Protein AF-X0YU93-F1 (afdb_monomer)

Secondary structure (DSSP, 8-state):
-GGGT---TT-------HHHHHH-S-EEESSHHHHHHHHHH-GGGGGTEEETTTTS-----TTS-HHHHHHHHHHHHHHHHHHHHHH--

Sequence (89 aa):
CAAKWIDISAHESKMLSEQLVKESDFIFAMCRTHREHIISFSPEAANKCVLLAENEDIADPIGRPQEIYNNCADLIEKAVRKRIAELVI

InterPro domains:
  IPR023485 Phosphotyrosine protein phosphatase I [PF01451] (3-87)
  IPR036196 Phosphotyrosine protein phosphatase I superfamily [SSF52788] (4-87)

Mean predicted aligned error: 3.05 Å

Nearest PDB structures (foldseek):
  2wja-a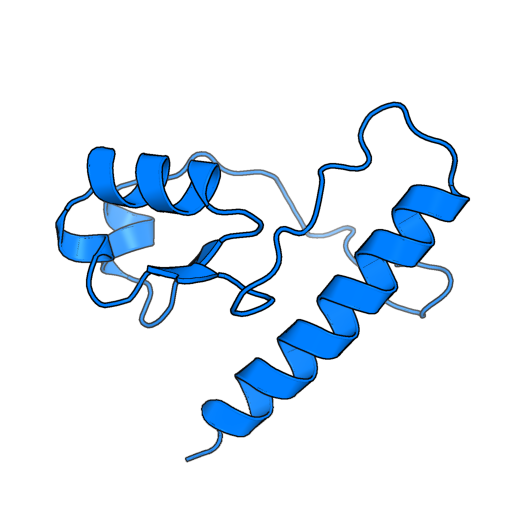ssembly2_B  TM=9.180E-01  e=2.828E-04  Escherichia coli
  4etn-assembly1_A  TM=9.301E-01  e=3.455E-04  Bacillus subtilis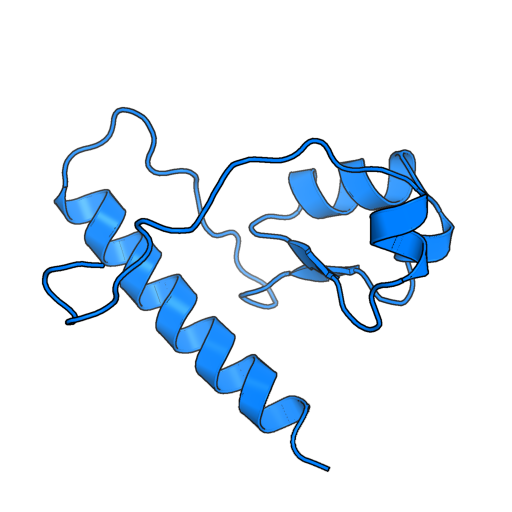
  2wmy-assembly1_A  TM=9.526E-01  e=8.228E-04  Escherichia coli
  4d74-assembly1_A-2  TM=9.490E-01  e=8.797E-04  Erwinia amylovora ATCC 49946
  2wja-assembly1_A  TM=9.539E-01  e=3.343E-03  Escherichia coli

Organism: NCBI:txid412755

Structure (mmCIF, N/CA/C/O backbone):
data_AF-X0YU93-F1
#
_entry.id   AF-X0YU93-F1
#
loop_
_atom_site.group_PDB
_atom_site.id
_atom_site.type_symbol
_atom_site.label_atom_id
_atom_site.label_alt_id
_atom_site.label_comp_id
_atom_site.label_asym_id
_atom_site.label_entity_id
_atom_site.label_seq_id
_atom_site.pdbx_PDB_ins_code
_atom_site.Cartn_x
_atom_site.Cartn_y
_atom_site.Cartn_z
_atom_site.occupancy
_atom_site.B_iso_or_equiv
_atom_site.auth_seq_id
_atom_site.auth_comp_id
_atom_site.auth_asym_id
_atom_site.auth_atom_id
_atom_site.pdbx_PDB_model_num
ATOM 1 N N . CYS A 1 1 ? 0.425 0.352 -16.033 1.00 90.50 1 CYS A N 1
ATOM 2 C CA . CYS A 1 1 ? -0.983 0.798 -16.154 1.00 90.50 1 CYS A CA 1
ATOM 3 C C . CYS A 1 1 ? -1.471 0.801 -17.602 1.00 90.50 1 CYS A C 1
ATOM 5 O O . CYS A 1 1 ? -2.294 -0.048 -17.913 1.00 90.50 1 CYS A O 1
ATOM 7 N N . ALA A 1 2 ? -0.922 1.627 -18.506 1.00 93.62 2 ALA A N 1
ATOM 8 C CA . ALA A 1 2 ? -1.371 1.682 -19.910 1.00 93.62 2 ALA A CA 1
ATOM 9 C C . ALA A 1 2 ? -1.337 0.323 -20.644 1.00 93.62 2 ALA A C 1
ATOM 11 O O . ALA A 1 2 ? -2.310 -0.042 -21.290 1.00 93.62 2 ALA A O 1
ATOM 12 N N . ALA A 1 3 ? -0.279 -0.480 -20.460 1.00 92.19 3 ALA A N 1
ATOM 13 C CA . ALA A 1 3 ? -0.187 -1.837 -21.024 1.00 92.19 3 ALA A CA 1
ATOM 14 C C . ALA A 1 3 ? -1.281 -2.811 -20.526 1.00 92.19 3 ALA A C 1
ATOM 16 O O . ALA A 1 3 ? -1.529 -3.834 -21.154 1.00 92.19 3 ALA A O 1
ATOM 17 N N . LYS A 1 4 ? -1.932 -2.489 -19.401 1.00 91.94 4 LYS A N 1
ATOM 18 C CA . LYS A 1 4 ? -3.075 -3.216 -18.827 1.00 91.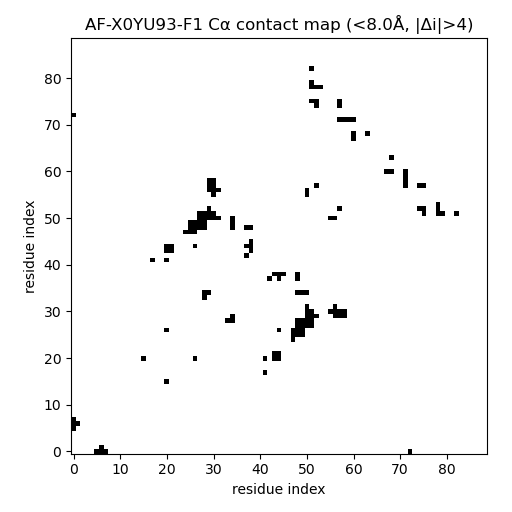94 4 LYS A CA 1
ATOM 19 C C . LYS A 1 4 ? -4.407 -2.483 -19.060 1.00 91.94 4 LYS A C 1
ATOM 21 O O . LYS A 1 4 ? -5.400 -2.851 -18.449 1.00 91.94 4 LYS A O 1
ATOM 26 N N . TRP A 1 5 ? -4.432 -1.448 -19.907 1.00 95.00 5 TRP A N 1
ATOM 27 C CA . TRP A 1 5 ? -5.615 -0.617 -20.188 1.00 95.00 5 TRP A CA 1
ATOM 28 C C . TRP A 1 5 ? -6.194 0.096 -18.956 1.00 95.00 5 TRP A C 1
ATOM 30 O O . TRP A 1 5 ? -7.391 0.354 -18.881 1.00 95.00 5 TRP A O 1
ATOM 40 N N . ILE A 1 6 ? -5.335 0.423 -17.987 1.00 94.44 6 ILE A N 1
ATOM 41 C CA . ILE A 1 6 ? -5.705 1.171 -16.781 1.00 94.44 6 ILE A CA 1
ATOM 42 C C . ILE A 1 6 ? -5.248 2.617 -16.957 1.00 94.44 6 ILE A C 1
ATOM 44 O O . ILE A 1 6 ? -4.042 2.870 -17.070 1.00 94.44 6 ILE A O 1
ATOM 48 N N . ASP A 1 7 ? -6.203 3.545 -16.949 1.00 95.00 7 ASP A N 1
ATOM 49 C CA . ASP A 1 7 ? -5.938 4.980 -16.924 1.00 95.00 7 ASP A CA 1
ATOM 50 C C . ASP A 1 7 ? -5.782 5.471 -15.479 1.00 95.00 7 ASP A C 1
ATOM 52 O O . ASP A 1 7 ? -6.645 5.255 -14.631 1.00 95.00 7 ASP A O 1
ATOM 56 N N . ILE A 1 8 ? -4.650 6.115 -15.207 1.00 94.88 8 ILE A N 1
ATOM 57 C CA . ILE A 1 8 ? -4.318 6.726 -13.914 1.00 94.88 8 ILE A CA 1
ATOM 58 C C . ILE A 1 8 ? -4.028 8.227 -14.058 1.00 94.88 8 ILE A C 1
ATOM 60 O O . ILE A 1 8 ? -3.487 8.831 -13.140 1.00 94.88 8 ILE A O 1
ATOM 64 N N . SER A 1 9 ? -4.361 8.836 -15.202 1.00 96.06 9 SER A N 1
ATOM 65 C CA . SER A 1 9 ? -4.066 10.244 -15.506 1.00 96.06 9 SER A CA 1
ATOM 66 C C . SER A 1 9 ? -4.740 11.237 -14.555 1.00 96.06 9 SER A C 1
ATOM 68 O O . SER A 1 9 ? -4.216 12.324 -14.336 1.00 96.06 9 SER A O 1
ATOM 70 N N . ALA A 1 10 ? -5.866 10.851 -13.949 1.00 96.25 10 ALA A N 1
ATOM 71 C CA . ALA A 1 10 ? -6.569 11.644 -12.943 1.00 96.25 10 ALA A CA 1
ATOM 72 C C . ALA A 1 10 ? -5.980 11.514 -11.523 1.00 96.25 10 ALA A C 1
ATOM 74 O O . ALA A 1 10 ? -6.454 12.182 -10.604 1.00 96.25 10 ALA A O 1
ATOM 75 N N . HIS A 1 11 ? -4.997 10.634 -11.307 1.00 94.75 11 HIS A N 1
ATOM 76 C CA . HIS A 1 11 ? -4.383 10.465 -9.995 1.00 94.75 11 HIS A CA 1
ATOM 77 C C . HIS A 1 11 ? -3.387 11.591 -9.704 1.00 94.75 11 HIS A C 1
ATOM 79 O O . HIS A 1 11 ? -2.485 11.863 -10.493 1.00 94.75 11 HIS A O 1
ATOM 85 N N . GLU A 1 12 ? -3.505 12.180 -8.518 1.00 96.12 12 GLU A N 1
ATOM 86 C CA . GLU A 1 12 ? -2.574 13.172 -7.996 1.00 96.12 12 GLU A CA 1
ATOM 87 C C . GLU A 1 12 ? -2.132 12.757 -6.591 1.00 96.12 12 GLU A C 1
ATOM 89 O O . GLU A 1 12 ? -2.956 12.355 -5.761 1.00 96.12 12 GLU A O 1
ATOM 94 N N . SER A 1 13 ? -0.826 12.853 -6.330 1.00 94.88 13 SER A N 1
ATOM 95 C CA . SER A 1 13 ? -0.270 12.575 -5.007 1.00 94.88 13 SER A CA 1
ATOM 96 C C . SER A 1 13 ? -0.780 13.595 -3.992 1.00 94.88 13 SER A C 1
ATOM 98 O O . SER A 1 13 ? -0.802 14.797 -4.257 1.00 94.88 13 SER A O 1
ATOM 100 N N . LYS A 1 14 ? -1.171 13.120 -2.808 1.00 95.56 14 LYS A N 1
ATOM 101 C CA . LYS A 1 14 ? -1.635 13.958 -1.699 1.00 95.56 14 LYS A CA 1
ATOM 102 C C . LYS A 1 14 ? -0.934 13.547 -0.417 1.00 95.56 14 LYS A C 1
ATOM 104 O O . LYS A 1 14 ? -0.691 12.365 -0.182 1.00 95.56 14 LYS A O 1
ATOM 109 N N . MET A 1 15 ? -0.642 14.534 0.423 1.00 96.88 15 MET A N 1
ATOM 110 C CA . MET A 1 15 ? -0.131 14.281 1.766 1.00 96.88 15 MET A CA 1
ATOM 111 C C . MET A 1 15 ? -1.200 13.593 2.616 1.00 96.88 15 MET A C 1
ATOM 113 O O . MET A 1 15 ? -2.376 13.955 2.555 1.00 96.88 15 MET A O 1
ATOM 117 N N . LEU A 1 16 ? -0.777 12.627 3.433 1.00 96.38 16 LEU A N 1
ATOM 118 C CA . LEU A 1 16 ? -1.640 12.032 4.446 1.00 96.38 16 LEU A CA 1
ATOM 119 C C . LEU A 1 16 ? -2.076 13.112 5.446 1.00 96.38 16 LEU A C 1
ATOM 121 O O . LEU A 1 16 ? -1.256 13.903 5.912 1.00 96.38 16 LEU A O 1
ATOM 125 N N . SER A 1 17 ? -3.360 13.122 5.786 1.00 96.81 17 SER A N 1
ATOM 126 C CA . SER A 1 17 ? -3.929 13.980 6.822 1.00 96.81 17 SER A CA 1
ATOM 127 C C . SER A 1 17 ? -4.746 13.143 7.798 1.00 96.81 17 SER A C 1
ATOM 129 O O . SER A 1 17 ? -5.228 12.063 7.452 1.00 96.81 17 SER A O 1
ATOM 131 N N . GLU A 1 18 ? -4.934 13.646 9.017 1.00 95.81 18 GLU A N 1
ATOM 132 C CA . GLU A 1 18 ? -5.803 12.991 10.003 1.00 95.81 18 GLU A CA 1
ATOM 133 C C . GLU A 1 18 ? -7.234 12.837 9.476 1.00 95.81 18 GLU A C 1
ATOM 135 O O . GLU A 1 18 ? -7.869 11.817 9.711 1.00 95.81 18 GLU A O 1
ATOM 140 N N . GLN A 1 19 ? -7.722 13.807 8.696 1.00 96.62 19 GLN A N 1
ATOM 141 C CA . GLN A 1 19 ? -9.041 13.729 8.073 1.00 96.62 19 GLN A CA 1
ATOM 142 C C . GLN A 1 19 ? -9.145 12.545 7.102 1.00 96.62 19 GLN A C 1
ATOM 144 O O . GLN A 1 19 ? -10.111 11.791 7.183 1.00 96.62 19 GLN A O 1
ATOM 149 N N . LEU A 1 20 ? -8.136 12.332 6.247 1.00 96.38 20 LEU A N 1
ATOM 150 C CA . LEU A 1 20 ? -8.106 11.178 5.340 1.00 96.38 20 LEU A CA 1
ATOM 151 C C . LEU A 1 20 ? -8.100 9.855 6.113 1.00 96.38 20 LEU A C 1
ATOM 153 O O . LEU A 1 20 ? -8.799 8.917 5.730 1.00 96.38 20 LEU A O 1
ATOM 157 N N . VAL A 1 21 ? -7.335 9.780 7.209 1.00 97.12 21 VAL A N 1
ATOM 158 C CA . VAL A 1 21 ? -7.337 8.602 8.087 1.00 97.12 21 VAL A CA 1
ATOM 159 C C . VAL A 1 21 ? -8.732 8.390 8.652 1.00 97.12 21 VAL A C 1
ATOM 161 O O . VAL A 1 21 ? -9.274 7.301 8.500 1.00 97.12 21 VAL A O 1
ATOM 164 N N . LYS A 1 22 ? -9.338 9.415 9.250 1.00 95.88 22 LYS A N 1
ATOM 165 C CA . LYS A 1 22 ? -10.647 9.338 9.898 1.00 95.88 22 LYS A CA 1
ATOM 166 C C . LYS A 1 22 ? -11.760 8.901 8.946 1.00 95.88 22 LYS A C 1
ATOM 168 O O . LYS A 1 22 ? -12.549 8.039 9.317 1.00 95.88 22 LYS A O 1
ATOM 173 N N . GLU A 1 23 ? -11.799 9.462 7.740 1.00 96.69 23 GLU A N 1
ATOM 174 C CA . GLU A 1 23 ? -12.827 9.199 6.721 1.00 96.69 23 GLU A CA 1
ATOM 175 C C . GLU A 1 23 ? -12.696 7.825 6.047 1.00 96.69 23 GLU A C 1
ATOM 177 O O . GLU A 1 23 ? -13.647 7.361 5.426 1.00 96.69 23 GLU A O 1
ATOM 182 N N . SER A 1 24 ? -11.542 7.164 6.163 1.00 96.38 24 SER A N 1
ATOM 183 C CA . SER A 1 24 ? -11.314 5.856 5.541 1.00 96.38 24 SER A CA 1
ATOM 184 C C . SER A 1 24 ? -11.837 4.713 6.413 1.00 96.38 24 SER A C 1
ATOM 186 O O . SER A 1 24 ? -11.469 4.621 7.587 1.00 96.38 24 SER A O 1
ATOM 188 N N . ASP A 1 25 ? -12.600 3.786 5.829 1.00 95.31 25 ASP A N 1
ATOM 189 C CA . ASP A 1 25 ? -12.968 2.513 6.474 1.00 95.31 25 ASP A CA 1
ATOM 190 C C . ASP A 1 25 ? -11.781 1.540 6.528 1.00 95.31 25 ASP A C 1
ATOM 192 O O . ASP A 1 25 ? -11.559 0.862 7.530 1.00 95.31 25 ASP A O 1
ATOM 196 N N . PHE A 1 26 ? -10.978 1.520 5.459 1.00 95.69 26 PHE A N 1
ATOM 197 C CA . PHE A 1 26 ? -9.796 0.672 5.310 1.00 95.69 26 PHE A CA 1
ATOM 198 C C . PHE A 1 26 ? -8.616 1.481 4.783 1.00 95.69 26 PHE A C 1
ATOM 200 O O . PHE A 1 26 ? -8.764 2.313 3.889 1.00 95.69 26 PHE A O 1
ATOM 207 N N . ILE A 1 27 ? -7.423 1.199 5.306 1.00 97.19 27 ILE A N 1
ATOM 208 C CA . ILE A 1 27 ? -6.166 1.792 4.850 1.00 97.19 27 ILE A CA 1
ATOM 209 C C . ILE A 1 27 ? -5.225 0.654 4.448 1.00 97.19 27 ILE A C 1
ATOM 211 O O . ILE A 1 27 ? -4.838 -0.174 5.273 1.00 97.19 27 ILE A O 1
ATOM 215 N N . PHE A 1 28 ? -4.843 0.617 3.171 1.00 97.69 28 PHE A N 1
ATOM 216 C CA . PHE A 1 28 ? -3.933 -0.394 2.633 1.00 97.69 28 PHE A CA 1
ATOM 217 C C . PHE A 1 28 ? -2.543 0.200 2.399 1.00 97.69 28 PHE A C 1
ATOM 219 O O . PHE A 1 28 ? -2.333 0.990 1.480 1.00 97.69 28 PHE A O 1
ATOM 226 N N . ALA A 1 29 ? -1.580 -0.193 3.230 1.00 97.62 29 ALA A N 1
ATOM 227 C CA . ALA A 1 29 ? -0.187 0.225 3.119 1.00 97.62 29 ALA A CA 1
ATOM 228 C C . ALA A 1 29 ? 0.611 -0.716 2.200 1.00 97.62 29 ALA A C 1
ATOM 230 O O . ALA A 1 29 ? 0.393 -1.926 2.196 1.00 97.62 29 ALA A O 1
ATOM 231 N N . MET A 1 30 ? 1.571 -0.175 1.445 1.00 97.50 30 MET A N 1
ATOM 232 C CA . MET A 1 30 ? 2.406 -0.981 0.536 1.00 97.50 30 MET A CA 1
ATOM 233 C C . MET A 1 30 ? 3.468 -1.807 1.266 1.00 97.50 30 MET A C 1
ATOM 235 O O . MET A 1 30 ? 3.833 -2.875 0.791 1.00 97.50 30 MET A O 1
ATOM 239 N N . CYS A 1 31 ? 3.954 -1.336 2.414 1.00 97.19 31 CYS A N 1
ATOM 240 C CA . CYS A 1 31 ? 4.969 -2.025 3.204 1.00 97.19 31 CYS A CA 1
ATOM 241 C C . CYS A 1 31 ? 4.796 -1.763 4.706 1.00 97.19 31 CYS A C 1
ATOM 243 O O . CYS A 1 31 ? 4.055 -0.861 5.121 1.00 97.19 31 CYS A O 1
ATOM 245 N N . ARG A 1 32 ? 5.498 -2.546 5.530 1.00 96.88 32 ARG A N 1
ATOM 246 C CA . ARG A 1 32 ? 5.471 -2.442 7.001 1.00 96.88 32 ARG A CA 1
ATOM 247 C C . ARG A 1 32 ? 5.833 -1.052 7.504 1.00 96.88 32 ARG A C 1
ATOM 249 O O . ARG A 1 32 ? 5.113 -0.518 8.343 1.00 96.88 32 ARG A O 1
ATOM 256 N N . THR A 1 33 ? 6.867 -0.434 6.940 1.00 96.69 33 THR A N 1
ATOM 257 C CA . THR A 1 33 ? 7.307 0.907 7.352 1.00 96.69 33 THR A CA 1
ATOM 258 C C . THR A 1 33 ? 6.246 1.970 7.063 1.00 96.69 33 THR A C 1
ATOM 260 O O . THR A 1 33 ? 6.008 2.834 7.901 1.00 96.69 33 THR A O 1
ATOM 263 N N . HIS A 1 34 ? 5.522 1.879 5.940 1.00 97.00 34 HIS A N 1
ATOM 264 C CA . HIS A 1 34 ? 4.379 2.763 5.677 1.00 97.00 34 HIS A CA 1
ATOM 265 C C . HIS A 1 34 ? 3.283 2.593 6.729 1.00 97.00 34 HIS A C 1
ATOM 267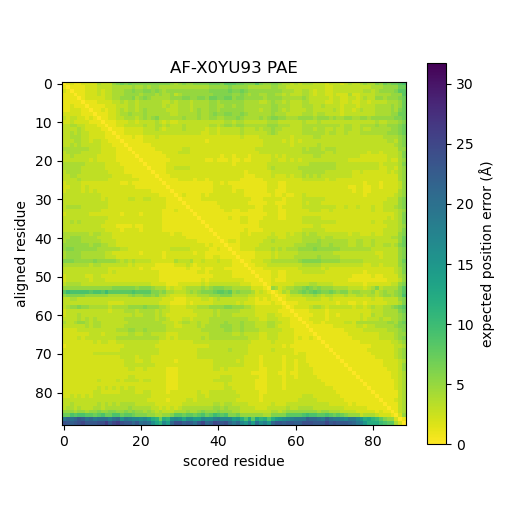 O O . HIS A 1 34 ? 2.783 3.584 7.254 1.00 97.00 34 HIS A O 1
ATOM 273 N N . ARG A 1 35 ? 2.927 1.349 7.071 1.00 97.31 35 ARG A N 1
ATOM 274 C CA . ARG A 1 35 ? 1.928 1.073 8.113 1.00 97.31 35 ARG A CA 1
ATOM 275 C C . ARG A 1 35 ? 2.355 1.644 9.466 1.00 97.31 35 ARG A C 1
ATOM 277 O O . ARG A 1 35 ? 1.548 2.273 10.143 1.00 97.31 35 ARG A O 1
ATOM 284 N N . GLU A 1 36 ? 3.604 1.429 9.860 1.00 97.38 36 GLU A N 1
ATOM 285 C CA . GLU A 1 36 ? 4.156 1.949 11.114 1.00 97.38 36 GLU A CA 1
ATOM 286 C C . GLU A 1 36 ? 4.132 3.480 11.148 1.00 97.38 36 GLU A C 1
ATOM 288 O O . GLU A 1 36 ? 3.699 4.061 12.141 1.00 97.38 36 GLU A O 1
ATOM 293 N N . HIS A 1 37 ? 4.506 4.139 10.047 1.00 97.38 37 HIS A N 1
ATOM 294 C CA . HIS A 1 37 ? 4.425 5.594 9.931 1.00 97.38 37 HIS A CA 1
ATOM 295 C C . HIS A 1 37 ? 2.986 6.108 10.021 1.00 97.38 37 HIS A C 1
ATOM 297 O O . HIS A 1 37 ? 2.746 7.086 10.721 1.00 97.38 37 HIS A O 1
ATOM 303 N N . ILE A 1 38 ? 2.027 5.445 9.368 1.00 97.69 38 ILE A N 1
ATOM 304 C CA . ILE A 1 38 ? 0.608 5.823 9.426 1.00 97.69 38 ILE A CA 1
ATOM 305 C C . ILE A 1 38 ? 0.073 5.706 10.859 1.00 97.69 38 ILE A C 1
ATOM 307 O O . ILE A 1 38 ? -0.602 6.617 11.326 1.00 97.69 38 ILE A O 1
ATOM 311 N N . ILE A 1 39 ? 0.396 4.623 11.572 1.00 97.69 39 ILE A N 1
ATOM 312 C CA . ILE A 1 39 ? -0.052 4.407 12.959 1.00 97.69 39 ILE A CA 1
ATOM 313 C C . ILE A 1 39 ? 0.618 5.389 13.924 1.00 97.69 39 ILE A C 1
ATOM 315 O O . ILE A 1 39 ? -0.028 5.884 14.842 1.00 97.69 39 ILE A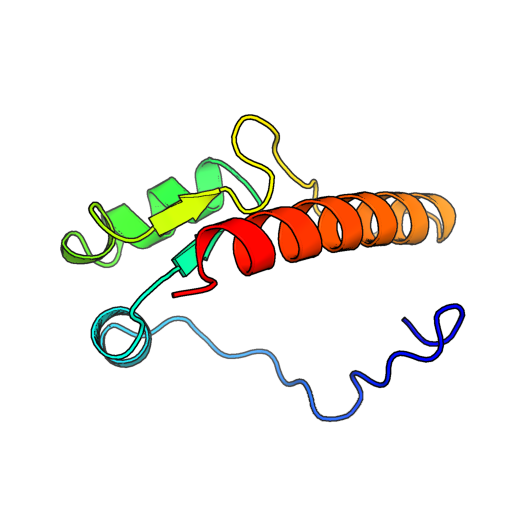 O 1
ATOM 319 N N . SER A 1 40 ? 1.902 5.684 13.718 1.00 97.31 40 SER A N 1
ATOM 320 C CA . SER A 1 40 ? 2.623 6.694 14.499 1.00 97.31 40 SER A CA 1
ATOM 321 C C . SER A 1 40 ? 2.041 8.094 14.280 1.00 97.31 40 SER A C 1
ATOM 323 O O . SER A 1 40 ? 1.873 8.854 15.230 1.00 97.31 40 SER A O 1
ATOM 325 N N . PHE A 1 41 ? 1.682 8.413 13.033 1.00 96.62 41 PHE A N 1
ATOM 326 C CA . PHE A 1 41 ? 1.029 9.666 12.664 1.00 96.62 41 PHE A CA 1
ATOM 327 C C . PHE A 1 41 ? -0.387 9.777 13.245 1.00 96.62 41 PHE A C 1
ATOM 329 O O . PHE A 1 41 ? -0.762 10.833 13.742 1.00 96.62 41 PHE A O 1
ATOM 336 N N . SER A 1 42 ? -1.169 8.698 13.198 1.00 96.75 42 SER A N 1
ATOM 337 C CA . SER A 1 42 ? -2.536 8.655 13.712 1.00 96.75 42 SER A CA 1
ATOM 338 C C . SER A 1 42 ? -2.832 7.292 14.354 1.00 96.75 42 SER A C 1
ATOM 340 O O . SER A 1 42 ? -3.107 6.316 13.645 1.00 96.75 42 SER A O 1
ATOM 342 N N . PRO A 1 43 ? -2.807 7.192 15.699 1.00 95.81 43 PRO A N 1
ATOM 343 C CA . PRO A 1 43 ? -3.008 5.924 16.404 1.00 95.81 43 PRO A CA 1
ATOM 344 C C . PRO A 1 43 ? -4.355 5.244 16.125 1.00 95.81 43 PRO A C 1
ATOM 346 O O . PRO A 1 43 ? -4.445 4.018 16.194 1.00 95.81 43 PRO A O 1
ATOM 349 N N . GLU A 1 44 ? -5.395 6.004 15.761 1.00 95.25 44 GLU A N 1
ATOM 350 C CA . GLU A 1 44 ? -6.696 5.445 15.359 1.00 95.25 44 GLU A CA 1
ATOM 351 C C . GLU A 1 44 ? -6.621 4.611 14.075 1.00 95.25 44 GLU A C 1
ATOM 353 O O . GLU A 1 44 ? -7.500 3.794 13.830 1.00 95.25 44 GLU A O 1
ATOM 358 N N . ALA A 1 45 ? -5.566 4.748 13.268 1.00 97.38 45 ALA A N 1
ATOM 359 C CA . ALA A 1 45 ? -5.364 3.909 12.096 1.00 97.38 45 ALA A CA 1
ATOM 360 C C . ALA A 1 45 ? -5.021 2.452 12.460 1.00 97.38 45 ALA A C 1
ATOM 362 O O . ALA A 1 45 ? -5.100 1.579 11.598 1.00 97.38 45 ALA A O 1
ATOM 363 N N . ALA A 1 46 ? -4.635 2.152 13.707 1.00 96.75 46 ALA A N 1
ATOM 364 C CA . ALA A 1 46 ? -4.122 0.836 14.097 1.00 96.75 46 ALA A CA 1
ATOM 365 C C . ALA A 1 46 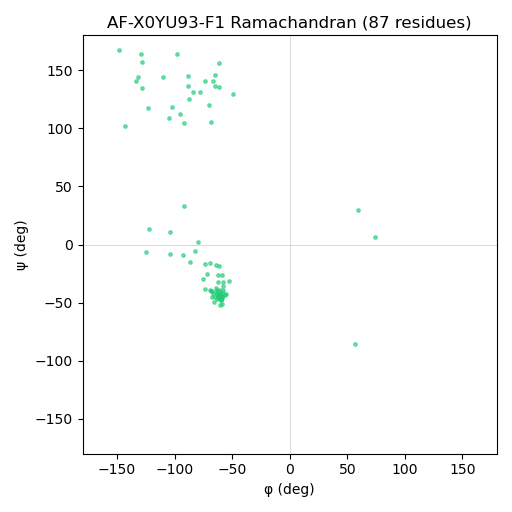? -5.093 -0.326 13.829 1.00 96.75 46 ALA A C 1
ATOM 367 O O . ALA A 1 46 ? -4.642 -1.431 13.522 1.00 96.75 46 ALA A O 1
ATOM 368 N N . ASN A 1 47 ? -6.405 -0.083 13.919 1.00 95.31 47 ASN A N 1
ATOM 369 C CA . ASN A 1 47 ? -7.440 -1.097 13.703 1.00 95.31 47 ASN A CA 1
ATOM 370 C C . ASN A 1 47 ? -7.856 -1.264 12.230 1.00 95.31 47 ASN A C 1
ATOM 372 O O . ASN A 1 47 ? -8.485 -2.266 11.902 1.00 95.31 47 ASN A O 1
ATOM 376 N N . LYS A 1 48 ? -7.510 -0.314 11.355 1.00 95.94 48 LYS A N 1
ATOM 377 C CA . LYS A 1 48 ? -7.946 -0.284 9.948 1.00 95.94 48 LYS A CA 1
ATOM 378 C C . LYS A 1 48 ? -6.814 -0.202 8.927 1.00 95.94 48 LYS A C 1
ATOM 380 O O . LYS A 1 48 ? -7.059 -0.312 7.729 1.00 95.94 48 LYS A O 1
ATOM 385 N N . CYS A 1 49 ? -5.575 -0.039 9.387 1.00 97.50 49 CYS A N 1
ATOM 386 C CA . CYS A 1 49 ? -4.383 -0.020 8.552 1.00 97.50 49 CYS A CA 1
ATOM 387 C C . CYS A 1 49 ? -3.728 -1.403 8.488 1.00 97.50 49 CYS A C 1
ATOM 389 O O . CYS A 1 49 ? -3.134 -1.887 9.460 1.00 97.50 49 CYS A O 1
ATOM 391 N N . VAL A 1 50 ? -3.776 -2.016 7.308 1.00 96.81 50 VAL A N 1
ATOM 392 C CA . VAL A 1 50 ? -3.190 -3.332 7.011 1.00 96.81 50 VAL A CA 1
ATOM 393 C C . VAL A 1 50 ? -2.316 -3.259 5.759 1.00 96.81 50 VAL A C 1
ATOM 395 O O . VAL A 1 50 ? -2.393 -2.301 4.993 1.00 96.81 50 VAL A O 1
ATOM 398 N N . LEU A 1 51 ? -1.456 -4.255 5.538 1.00 97.69 51 LEU A N 1
ATOM 399 C CA . LEU A 1 51 ? -0.669 -4.319 4.304 1.00 97.69 51 LEU A CA 1
ATOM 400 C C . LEU A 1 51 ? -1.549 -4.731 3.131 1.00 97.69 51 LEU A C 1
ATOM 402 O O . LEU A 1 51 ? -2.380 -5.629 3.269 1.00 97.69 51 LEU A O 1
ATOM 406 N N . LEU A 1 52 ? -1.344 -4.125 1.963 1.00 97.88 52 LEU A N 1
ATOM 407 C CA . LEU A 1 52 ? -2.075 -4.488 0.754 1.00 97.88 52 LEU A CA 1
ATOM 408 C C . LEU A 1 52 ? -1.846 -5.970 0.418 1.00 97.88 52 LEU A C 1
ATOM 410 O O . LEU A 1 52 ? -2.816 -6.717 0.303 1.00 97.88 52 LEU A O 1
ATOM 414 N N . ALA A 1 53 ? -0.581 -6.403 0.375 1.00 96.25 53 ALA A N 1
ATOM 415 C CA . ALA A 1 53 ? -0.157 -7.778 0.088 1.00 96.25 53 ALA A CA 1
ATOM 416 C C . ALA A 1 53 ? 0.006 -8.662 1.348 1.00 96.25 53 ALA A C 1
ATOM 418 O O . ALA A 1 53 ? 0.849 -9.555 1.391 1.00 96.25 53 ALA A O 1
ATOM 419 N N . GLU A 1 54 ? -0.825 -8.433 2.371 1.00 91.12 54 GLU A N 1
ATOM 420 C CA . GLU A 1 54 ? -0.895 -9.212 3.621 1.00 91.12 54 GLU A CA 1
ATOM 421 C C . GLU A 1 54 ? 0.418 -9.322 4.406 1.00 91.12 54 GLU A C 1
ATOM 423 O O 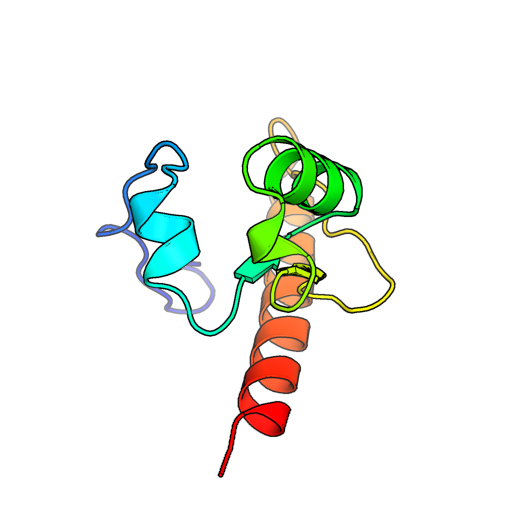. GLU A 1 54 ? 0.632 -8.556 5.338 1.00 91.12 54 GLU A O 1
ATOM 428 N N . ASN A 1 55 ? 1.266 -10.296 4.074 1.00 88.75 55 ASN A N 1
ATOM 429 C CA . ASN A 1 55 ? 2.506 -10.597 4.788 1.00 88.75 55 ASN A CA 1
ATOM 430 C C . ASN A 1 55 ? 3.750 -10.098 4.041 1.00 88.75 55 ASN A C 1
ATOM 432 O O . ASN A 1 55 ? 4.855 -10.143 4.595 1.00 88.75 55 ASN A O 1
ATOM 436 N N . GLU A 1 56 ? 3.568 -9.627 2.808 1.00 93.00 56 GLU A N 1
ATOM 437 C CA . GLU A 1 56 ? 4.629 -9.199 1.904 1.00 93.00 56 GLU A CA 1
ATOM 438 C C . GLU A 1 56 ? 4.606 -7.681 1.701 1.00 93.00 56 GLU A C 1
ATOM 440 O O . GLU A 1 56 ? 3.546 -7.052 1.647 1.00 93.00 56 GLU A O 1
ATOM 445 N N . ASP A 1 57 ? 5.799 -7.104 1.574 1.00 96.44 57 ASP A N 1
ATOM 446 C CA . ASP A 1 57 ? 5.974 -5.703 1.210 1.00 96.44 57 ASP A CA 1
ATOM 447 C C . ASP A 1 57 ? 6.034 -5.575 -0.316 1.00 96.44 57 ASP A C 1
ATOM 449 O O . ASP A 1 57 ? 6.739 -6.322 -0.997 1.00 96.44 57 ASP A O 1
ATOM 453 N N . ILE A 1 58 ? 5.340 -4.578 -0.857 1.00 96.12 58 ILE A N 1
ATOM 454 C CA . ILE A 1 58 ? 5.469 -4.160 -2.250 1.00 96.12 58 ILE A CA 1
ATOM 455 C C . ILE A 1 58 ? 6.533 -3.064 -2.289 1.00 96.12 58 ILE A C 1
ATOM 457 O O . ILE A 1 58 ? 6.295 -1.932 -1.865 1.00 96.12 58 ILE A O 1
ATOM 461 N N . ALA A 1 59 ? 7.728 -3.422 -2.760 1.00 92.12 59 ALA A N 1
ATOM 462 C CA . ALA A 1 59 ? 8.856 -2.501 -2.837 1.00 92.12 59 ALA A CA 1
ATOM 463 C C . ALA A 1 59 ? 8.589 -1.347 -3.816 1.00 92.12 59 ALA A C 1
ATOM 465 O O . ALA A 1 59 ? 7.958 -1.532 -4.860 1.00 92.12 59 ALA A O 1
ATOM 466 N N . ASP A 1 60 ? 9.124 -0.171 -3.489 1.00 95.00 60 ASP A N 1
ATOM 467 C CA . ASP A 1 60 ? 9.049 1.005 -4.349 1.00 95.00 60 ASP A CA 1
ATOM 468 C C . ASP A 1 60 ? 9.943 0.820 -5.597 1.00 95.00 60 ASP A C 1
ATOM 470 O O . ASP A 1 60 ? 11.156 0.615 -5.460 1.00 95.00 60 ASP A O 1
ATOM 474 N N . PRO A 1 61 ? 9.379 0.864 -6.822 1.00 96.44 61 PRO A N 1
ATOM 475 C CA . PRO A 1 61 ? 10.136 0.684 -8.055 1.00 96.44 61 PRO A CA 1
ATOM 476 C C . PRO A 1 61 ? 10.904 1.939 -8.510 1.00 96.44 61 PRO A C 1
ATOM 478 O O . PRO A 1 61 ? 11.518 1.896 -9.577 1.00 96.44 61 PRO A O 1
ATOM 481 N N . ILE A 1 62 ? 10.886 3.054 -7.767 1.00 96.00 62 ILE A N 1
ATOM 482 C CA . ILE A 1 62 ? 11.563 4.300 -8.163 1.00 96.00 62 ILE A CA 1
ATOM 483 C C . ILE A 1 62 ? 13.023 4.062 -8.581 1.00 96.00 62 ILE A C 1
ATOM 485 O O . ILE A 1 62 ? 13.820 3.428 -7.889 1.00 96.00 62 ILE A O 1
ATOM 489 N N . GLY A 1 63 ? 13.379 4.597 -9.753 1.00 97.06 63 GLY A N 1
ATOM 490 C CA . GLY A 1 63 ? 14.729 4.510 -10.317 1.00 97.06 63 GLY A CA 1
ATOM 491 C C . GLY A 1 63 ? 15.099 3.131 -10.874 1.00 97.06 63 GLY A C 1
ATOM 492 O O . GLY A 1 63 ? 16.250 2.917 -11.258 1.00 97.06 63 GLY A O 1
ATOM 493 N N . ARG A 1 64 ? 14.157 2.183 -10.925 1.00 97.19 64 ARG A N 1
ATOM 494 C CA . ARG A 1 64 ? 14.384 0.829 -11.442 1.00 97.19 64 ARG A CA 1
ATOM 495 C C . ARG A 1 64 ? 13.925 0.677 -12.900 1.00 97.19 64 ARG A C 1
ATOM 497 O O . ARG A 1 64 ? 13.168 1.504 -13.403 1.00 97.19 64 ARG A O 1
ATOM 504 N N . PRO A 1 65 ? 14.369 -0.383 -13.603 1.00 97.88 65 PRO A N 1
ATOM 505 C CA . PRO A 1 65 ? 13.886 -0.684 -14.950 1.00 97.88 65 PRO A CA 1
ATOM 506 C C . PRO A 1 65 ? 12.376 -0.962 -14.995 1.00 97.88 65 PRO A C 1
ATOM 508 O O . PRO A 1 65 ? 11.795 -1.426 -14.013 1.00 97.88 65 PRO A O 1
ATOM 511 N N . GLN A 1 66 ? 11.761 -0.771 -16.169 1.00 96.31 66 GLN A N 1
ATOM 512 C CA . GLN A 1 66 ? 10.324 -0.989 -16.410 1.00 96.31 66 GLN A CA 1
ATOM 513 C C . GLN A 1 66 ? 9.826 -2.382 -15.983 1.00 96.31 66 GLN A C 1
ATOM 515 O O . GLN A 1 66 ? 8.685 -2.526 -15.553 1.00 96.31 66 GLN A O 1
ATOM 520 N N . GLU A 1 67 ? 10.671 -3.407 -16.067 1.00 96.31 67 GLU A N 1
ATOM 521 C CA . GLU A 1 67 ? 10.350 -4.761 -15.603 1.00 96.31 67 GLU A CA 1
ATOM 522 C C . GLU A 1 67 ? 9.969 -4.794 -14.115 1.00 96.31 67 GLU A C 1
ATOM 524 O O . GLU A 1 67 ? 9.006 -5.455 -13.735 1.00 96.31 67 GLU A O 1
ATOM 529 N N . ILE A 1 68 ? 10.652 -4.008 -13.277 1.00 97.06 68 ILE A N 1
ATOM 530 C CA . ILE A 1 68 ? 10.350 -3.930 -11.844 1.00 97.06 68 ILE A CA 1
ATOM 531 C C . ILE A 1 68 ? 8.992 -3.261 -11.618 1.00 97.06 68 ILE A C 1
ATOM 533 O O . ILE A 1 68 ? 8.201 -3.751 -10.818 1.00 97.06 68 ILE A O 1
ATOM 537 N N . TYR A 1 69 ? 8.667 -2.212 -12.379 1.00 96.44 69 TYR A N 1
ATOM 538 C CA . TYR A 1 69 ? 7.332 -1.605 -12.349 1.00 96.44 69 TYR A CA 1
ATOM 539 C C . TYR A 1 69 ? 6.234 -2.597 -12.750 1.00 96.44 69 TYR A C 1
ATOM 541 O O . TYR A 1 69 ? 5.157 -2.589 -12.153 1.00 96.44 69 TYR A O 1
ATOM 549 N N . ASN A 1 70 ? 6.493 -3.455 -13.742 1.00 95.62 70 ASN A N 1
ATOM 550 C CA . ASN A 1 70 ? 5.541 -4.481 -14.171 1.00 95.62 70 ASN A CA 1
ATOM 551 C C . ASN A 1 70 ? 5.310 -5.513 -13.058 1.00 95.62 70 ASN A C 1
ATOM 553 O O . ASN A 1 70 ? 4.161 -5.789 -12.723 1.00 95.62 70 ASN A O 1
ATOM 557 N N . ASN A 1 71 ? 6.383 -5.981 -12.413 1.00 94.81 71 ASN A N 1
ATOM 558 C CA . ASN A 1 71 ? 6.296 -6.907 -11.282 1.00 94.81 71 ASN A CA 1
ATOM 559 C C . ASN A 1 71 ? 5.520 -6.293 -10.104 1.00 94.81 71 ASN A C 1
ATOM 561 O O . ASN A 1 71 ? 4.643 -6.943 -9.535 1.00 94.81 71 ASN A O 1
ATOM 565 N N . CYS A 1 72 ? 5.778 -5.023 -9.765 1.00 96.06 72 CYS A N 1
ATOM 566 C CA . CYS A 1 72 ? 5.006 -4.307 -8.745 1.00 96.06 72 CYS A CA 1
ATOM 567 C C . CYS A 1 72 ? 3.519 -4.226 -9.124 1.00 96.06 72 CYS A C 1
ATOM 569 O O . CYS A 1 72 ? 2.659 -4.466 -8.280 1.00 96.06 72 CYS A O 1
ATOM 571 N N . ALA A 1 73 ? 3.200 -3.928 -10.388 1.00 95.81 73 ALA A N 1
ATOM 572 C CA . ALA A 1 73 ? 1.818 -3.861 -10.855 1.00 95.81 73 ALA A CA 1
ATOM 573 C C . ALA A 1 73 ? 1.093 -5.215 -10.749 1.00 95.81 73 ALA A C 1
ATOM 575 O O . ALA A 1 73 ? -0.074 -5.238 -10.363 1.00 95.81 73 ALA A O 1
ATOM 576 N N . ASP A 1 74 ? 1.769 -6.327 -11.044 1.00 95.44 74 ASP A N 1
ATOM 577 C CA . ASP A 1 74 ? 1.196 -7.673 -10.915 1.00 95.44 74 ASP A CA 1
ATOM 578 C C . ASP A 1 74 ? 0.932 -8.049 -9.447 1.00 95.44 74 ASP A C 1
ATOM 580 O O . ASP A 1 74 ? -0.123 -8.606 -9.126 1.00 95.44 74 ASP A O 1
ATOM 584 N N . LEU A 1 75 ? 1.846 -7.687 -8.538 1.00 96.19 75 LEU A N 1
ATOM 585 C CA . LEU A 1 75 ? 1.651 -7.865 -7.095 1.00 96.19 75 LEU A CA 1
ATOM 586 C C . LEU A 1 75 ? 0.464 -7.042 -6.579 1.00 96.19 75 LEU A C 1
ATOM 588 O O . LEU A 1 75 ? -0.393 -7.578 -5.874 1.00 96.19 75 LEU A O 1
ATOM 592 N N . ILE A 1 76 ? 0.385 -5.764 -6.968 1.00 96.44 76 ILE A N 1
ATOM 593 C CA . ILE A 1 76 ? -0.729 -4.875 -6.613 1.00 96.44 76 ILE A CA 1
ATOM 594 C C . ILE A 1 76 ? -2.045 -5.452 -7.135 1.00 96.44 76 ILE A C 1
ATOM 596 O O . ILE A 1 76 ? -3.004 -5.547 -6.376 1.00 96.44 76 ILE A O 1
ATOM 600 N N . GLU A 1 77 ? -2.104 -5.880 -8.397 1.00 96.19 77 GLU A N 1
ATOM 601 C CA . GLU A 1 77 ? -3.324 -6.436 -8.985 1.00 96.19 77 GLU A CA 1
ATOM 602 C C . GLU A 1 77 ? -3.809 -7.676 -8.221 1.00 96.19 77 GLU A C 1
ATOM 604 O O . GLU A 1 77 ? -4.986 -7.762 -7.859 1.00 96.19 77 GLU A O 1
ATOM 609 N N . LYS A 1 78 ? -2.907 -8.621 -7.932 1.00 95.88 78 LYS A N 1
ATOM 610 C CA . LYS A 1 78 ? -3.231 -9.830 -7.163 1.00 95.88 78 LYS A CA 1
ATOM 611 C C . LYS A 1 78 ? -3.766 -9.481 -5.773 1.00 95.88 78 LYS A C 1
ATOM 613 O O . LYS A 1 78 ? -4.778 -10.038 -5.346 1.00 95.88 78 LYS A O 1
ATOM 618 N N . ALA A 1 79 ? -3.102 -8.559 -5.081 1.00 96.94 79 ALA A N 1
ATOM 619 C CA . ALA A 1 79 ? -3.471 -8.153 -3.733 1.00 96.94 79 ALA A CA 1
ATOM 620 C C . ALA A 1 79 ? -4.810 -7.400 -3.701 1.00 96.94 79 ALA A C 1
ATOM 622 O O . ALA A 1 79 ? -5.680 -7.734 -2.901 1.00 96.94 79 ALA A O 1
ATOM 623 N N . VAL A 1 80 ? -5.028 -6.453 -4.620 1.00 95.69 80 VAL A N 1
ATOM 624 C CA . VAL A 1 80 ? -6.291 -5.708 -4.742 1.00 95.69 80 VAL A CA 1
ATOM 625 C C . VAL A 1 80 ? -7.459 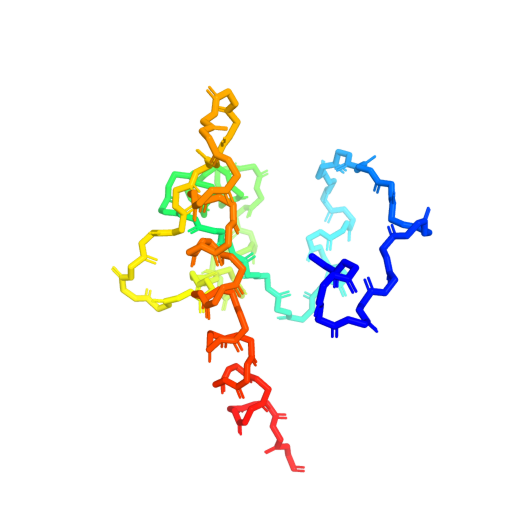-6.653 -5.016 1.00 95.69 80 VAL A C 1
ATOM 627 O O . VAL A 1 80 ? -8.482 -6.555 -4.345 1.00 95.69 80 VAL A O 1
ATOM 630 N N . ARG A 1 81 ? -7.312 -7.615 -5.939 1.00 95.44 81 ARG A N 1
ATOM 631 C CA . ARG A 1 81 ? -8.362 -8.613 -6.215 1.00 95.44 81 ARG A CA 1
ATOM 632 C C . ARG A 1 81 ? -8.739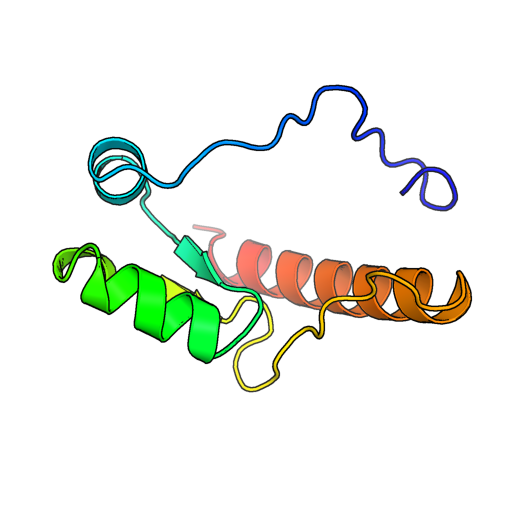 -9.408 -4.969 1.00 95.44 81 ARG A C 1
ATOM 634 O O . ARG A 1 81 ? -9.921 -9.639 -4.731 1.00 95.44 81 ARG A O 1
ATOM 641 N N . LYS A 1 82 ? -7.743 -9.797 -4.171 1.00 94.94 82 LYS A N 1
ATOM 642 C CA . LYS A 1 82 ? -7.964 -10.506 -2.911 1.00 94.94 82 LYS A CA 1
ATOM 643 C C . LYS A 1 82 ? -8.692 -9.631 -1.886 1.00 94.94 82 LYS A C 1
ATOM 645 O O . LYS A 1 82 ? -9.707 -10.063 -1.355 1.00 94.94 82 LYS A O 1
ATOM 650 N N . ARG A 1 83 ? -8.233 -8.393 -1.667 1.00 94.88 83 ARG A N 1
ATOM 651 C CA . ARG A 1 83 ? -8.878 -7.451 -0.735 1.00 94.88 83 ARG A CA 1
ATOM 652 C C . ARG A 1 83 ? -10.318 -7.155 -1.119 1.00 94.88 83 ARG A C 1
ATOM 654 O O . ARG A 1 83 ? -11.183 -7.173 -0.259 1.00 94.88 83 ARG A O 1
ATOM 661 N N . ILE A 1 84 ? -10.595 -6.947 -2.405 1.00 94.25 84 ILE A N 1
ATOM 662 C CA . ILE A 1 84 ? -11.969 -6.744 -2.874 1.00 94.25 84 ILE A CA 1
ATOM 663 C C . ILE A 1 84 ? -12.834 -7.956 -2.521 1.00 94.25 84 ILE A C 1
ATOM 665 O O . ILE A 1 84 ? -13.921 -7.762 -1.998 1.00 94.25 84 ILE A O 1
ATOM 669 N N . ALA A 1 85 ? -12.350 -9.184 -2.738 1.00 93.25 85 ALA A N 1
ATOM 670 C CA . ALA A 1 85 ? -13.099 -10.399 -2.410 1.00 93.25 85 ALA A CA 1
ATOM 671 C C . ALA A 1 85 ? -13.400 -10.547 -0.904 1.00 93.25 85 ALA A C 1
ATOM 673 O O . ALA A 1 85 ? -14.447 -11.075 -0.550 1.00 93.25 85 ALA A O 1
ATOM 674 N N . GLU A 1 86 ? -12.513 -10.064 -0.030 1.00 90.31 86 GLU A N 1
ATOM 675 C CA . GLU A 1 86 ? -12.721 -10.026 1.429 1.00 90.31 86 GLU A CA 1
ATOM 676 C C . GLU A 1 86 ? -13.751 -8.968 1.857 1.00 90.31 86 GLU A C 1
ATOM 678 O O . GLU A 1 86 ? -14.362 -9.099 2.915 1.00 90.31 86 GLU A O 1
ATOM 683 N N . LEU A 1 87 ? -13.931 -7.922 1.044 1.00 87.06 87 LEU A N 1
ATOM 684 C CA . LEU A 1 87 ? -14.837 -6.800 1.298 1.00 87.06 87 LEU A CA 1
ATOM 685 C C . LEU A 1 87 ? -16.233 -6.990 0.693 1.00 87.06 87 LEU A C 1
ATOM 687 O O . LEU A 1 87 ? -17.110 -6.168 0.955 1.00 87.06 87 LEU A O 1
ATOM 691 N N . VAL A 1 88 ? -16.453 -8.023 -0.130 1.00 66.38 88 VAL A N 1
ATOM 692 C CA . VAL A 1 88 ? -17.786 -8.312 -0.675 1.00 66.38 88 VAL A CA 1
ATOM 693 C C . VAL A 1 88 ? -18.693 -8.787 0.463 1.00 66.38 88 VAL A C 1
ATOM 695 O O . VAL A 1 88 ? -18.558 -9.910 0.948 1.00 66.38 88 VAL A O 1
ATOM 698 N N . ILE A 1 89 ? -19.595 -7.891 0.870 1.00 57.22 89 ILE A N 1
ATOM 699 C CA . ILE A 1 89 ? -20.767 -8.135 1.724 1.00 57.22 89 ILE A CA 1
ATOM 700 C C . ILE A 1 89 ? -21.896 -8.706 0.864 1.00 57.22 89 ILE A C 1
ATOM 702 O O . ILE A 1 89 ? -22.108 -8.169 -0.249 1.00 57.22 89 ILE A O 1
#

pLDDT: mean 94.92, std 5.44, range [57.22, 97.88]

Radius of gyration: 14.14 Å; Cα contacts (8 Å, |Δi|>4): 76; chains: 1; bounding box: 36×25×37 Å

Foldseek 3Di:
DVVVVDDPVPDDDDDDDPVVLVPDQAAEDQDPVRLVVVCVVPVVCVVHYAHLLHPDHLDDCPPHDVVSVVVSVVSNVVSVVVVVVVVDD

Solvent-accessible surface area (backbone atoms only — not comparable to full-atom values): 5491 Å² total; per-residue (Å²): 89,69,95,74,76,42,86,62,85,88,68,73,92,73,81,91,46,71,64,61,56,69,73,43,83,68,42,71,23,52,28,68,68,54,42,52,50,48,28,72,74,36,64,83,38,61,87,37,50,46,43,48,50,66,91,46,65,59,73,83,48,81,96,54,61,70,67,51,48,50,53,46,50,54,52,50,51,56,23,52,56,51,53,51,63,74,64,65,126